Protein AF-A0A269YZZ5-F1 (afdb_monomer)

pLDDT: mean 82.02, std 9.77, range [54.38, 92.56]

Radius of gyration: 13.95 Å; Cα contacts (8 Å, |Δi|>4): 106; chains: 1; bounding box: 37×19×38 Å

Organism: NCBI:txid33889

Solvent-accessible surface area (backbone atoms only — not comparable to full-atom values): 4448 Å² total; per-residue (Å²): 125,81,82,50,63,76,32,33,27,64,46,57,44,30,34,66,90,79,70,46,77,78,37,64,56,64,42,65,29,45,72,67,58,45,64,74,42,41,66,46,62,67,66,46,33,44,50,46,77,44,74,58,87,91,54,98,54,89,63,71,44,78,44,73,62,84,54,57,54,82,83,130

Foldseek 3Di:
DVPLAQWFFQQFWAQPVPRDGLGHHRDGDHPVSCVSCVVSVVPATQKDWDQDPPDPDRDIDIDHDTDTDDDD

Secondary structure (DSSP, 8-state):
-GGGTTPBBSS-EE-TTT--EEE-TT-B--HHHHHHHHHHHHTTTTEEEE--TTSS--S-EEEE---BPPP-

Sequence (72 aa):
KHRLFNQKLAEPIVNSETGEIVVEEGTVLDRRKLDEIMDVLEANANSEVFELEGTVIDEPVEIQSIKVYVPN

Nearest PDB structures (foldseek):
  8x6g-assembly1_C  TM=9.910E-01  e=2.081E-10  Staphylococcus aureus
  8pdy-assembly1_J  TM=9.108E-01  e=2.345E-01  Escherichia coli
  6vyx-assembly1_AA  TM=6.811E-01  e=4.261E-01  Escherichia coli
  6vyq-assembly1_AA  TM=6.811E-01  e=4.261E-01  Escherichia coli
  6x26-assembly1_I  TM=6.348E-01  e=3.336E+00  Escherichia coli

Mean predicted aligned error: 6.67 Å

Structure (mmCIF, N/CA/C/O backbone):
data_AF-A0A269YZZ5-F1
#
_entry.id   AF-A0A269YZZ5-F1
#
loop_
_atom_site.group_PDB
_atom_site.id
_atom_site.type_symbol
_atom_site.label_atom_id
_atom_site.label_alt_id
_atom_site.label_comp_id
_atom_site.label_asym_id
_atom_site.label_entity_id
_atom_site.label_seq_id
_atom_site.pdbx_PDB_ins_code
_atom_site.Cartn_x
_atom_site.Cartn_y
_atom_site.Cartn_z
_atom_site.occupancy
_atom_site.B_iso_or_equiv
_atom_site.auth_seq_id
_atom_site.auth_comp_id
_atom_site.auth_asym_id
_atom_site.auth_atom_id
_atom_site.pdbx_PDB_model_num
ATOM 1 N N . LYS A 1 1 ? -1.301 12.667 -4.255 1.00 54.38 1 LYS A N 1
ATOM 2 C CA . LYS A 1 1 ? -1.504 11.686 -3.157 1.00 54.38 1 LYS A CA 1
ATOM 3 C C . LYS A 1 1 ? -2.847 11.790 -2.409 1.00 54.38 1 LYS A C 1
ATOM 5 O O . LYS A 1 1 ? -3.258 10.808 -1.816 1.00 54.38 1 LYS A O 1
ATOM 10 N N . HIS A 1 2 ? -3.633 12.870 -2.552 1.00 55.03 2 HIS A N 1
ATOM 11 C CA . HIS A 1 2 ? -4.977 13.009 -1.941 1.00 55.03 2 HIS A CA 1
ATOM 12 C C . HIS A 1 2 ? -6.074 12.024 -2.417 1.00 55.03 2 HIS A C 1
ATOM 14 O O . HIS A 1 2 ? -7.163 12.012 -1.853 1.00 55.03 2 HIS A O 1
ATOM 20 N N . ARG A 1 3 ? -5.824 11.216 -3.458 1.00 70.50 3 ARG A N 1
ATOM 21 C CA . ARG A 1 3 ? -6.834 10.325 -4.070 1.00 70.50 3 ARG A CA 1
ATOM 22 C C . ARG A 1 3 ? -7.049 9.011 -3.304 1.00 70.50 3 ARG A C 1
ATOM 24 O O . ARG A 1 3 ? -8.021 8.320 -3.588 1.00 70.50 3 ARG A O 1
ATOM 31 N N . LEU A 1 4 ? -6.158 8.686 -2.362 1.00 80.31 4 LEU A N 1
ATOM 32 C CA . LEU A 1 4 ? -6.229 7.483 -1.521 1.00 80.31 4 LEU A CA 1
ATOM 33 C C . LEU A 1 4 ? -7.057 7.686 -0.247 1.00 80.31 4 LEU A C 1
ATOM 35 O O . LEU A 1 4 ? -7.404 6.713 0.415 1.00 80.31 4 LEU A O 1
ATOM 39 N N . PHE A 1 5 ? -7.386 8.932 0.103 1.00 85.62 5 PHE A N 1
ATOM 40 C CA . PHE A 1 5 ? -8.204 9.207 1.278 1.00 85.62 5 PHE A CA 1
ATOM 41 C C . PHE A 1 5 ? -9.579 8.562 1.137 1.00 85.62 5 PHE A C 1
ATOM 43 O O . PHE A 1 5 ? -10.252 8.722 0.119 1.00 85.62 5 PHE A O 1
ATOM 50 N N . ASN A 1 6 ? -9.978 7.848 2.187 1.00 87.06 6 ASN A N 1
ATOM 51 C CA . ASN A 1 6 ? -11.215 7.087 2.275 1.00 87.06 6 ASN A CA 1
ATOM 52 C C . ASN A 1 6 ? -11.331 5.935 1.256 1.00 87.06 6 ASN A C 1
ATOM 54 O O . ASN A 1 6 ? -12.431 5.449 1.003 1.00 87.06 6 ASN A O 1
ATOM 58 N N . GLN A 1 7 ? -10.212 5.487 0.679 1.00 89.19 7 GLN A N 1
ATOM 59 C CA . GLN A 1 7 ? -10.166 4.286 -0.154 1.00 89.19 7 GLN A CA 1
ATOM 60 C C . GLN A 1 7 ? -9.865 3.053 0.697 1.00 89.19 7 GLN A C 1
ATOM 62 O O . GLN A 1 7 ? -9.142 3.130 1.694 1.00 89.19 7 GLN A O 1
ATOM 67 N N . LYS A 1 8 ? -10.399 1.903 0.279 1.00 91.69 8 LYS A N 1
ATOM 68 C CA . LYS A 1 8 ? -10.073 0.601 0.865 1.00 91.69 8 LYS A CA 1
ATOM 69 C C . LYS A 1 8 ? -8.976 -0.061 0.041 1.00 91.69 8 LYS A C 1
ATOM 71 O O . LYS A 1 8 ? -9.153 -0.256 -1.160 1.00 91.69 8 LYS A O 1
ATOM 76 N N . LEU A 1 9 ? -7.874 -0.423 0.683 1.00 91.44 9 LEU A N 1
ATOM 77 C CA . LEU A 1 9 ? -6.762 -1.105 0.029 1.00 91.44 9 LEU A CA 1
ATOM 78 C C . LEU A 1 9 ? -7.162 -2.502 -0.446 1.00 91.44 9 LEU A C 1
ATOM 80 O O . LEU A 1 9 ? -7.791 -3.248 0.303 1.00 91.44 9 LEU A O 1
ATOM 84 N N . ALA A 1 10 ? -6.795 -2.830 -1.682 1.00 91.88 10 ALA A N 1
ATOM 85 C CA . ALA A 1 10 ? -6.946 -4.166 -2.259 1.00 91.88 10 ALA A CA 1
ATOM 86 C C . ALA A 1 10 ? -5.670 -5.008 -2.141 1.00 91.88 10 ALA A C 1
ATOM 88 O O . ALA A 1 10 ? -5.733 -6.214 -2.319 1.00 91.88 10 ALA A O 1
ATOM 89 N N . GLU A 1 11 ? -4.539 -4.382 -1.814 1.00 89.44 11 GLU A N 1
ATOM 90 C CA . GLU A 1 11 ? -3.263 -5.036 -1.523 1.00 89.44 11 GLU A CA 1
ATOM 91 C C . GLU A 1 11 ? -2.594 -4.330 -0.337 1.00 89.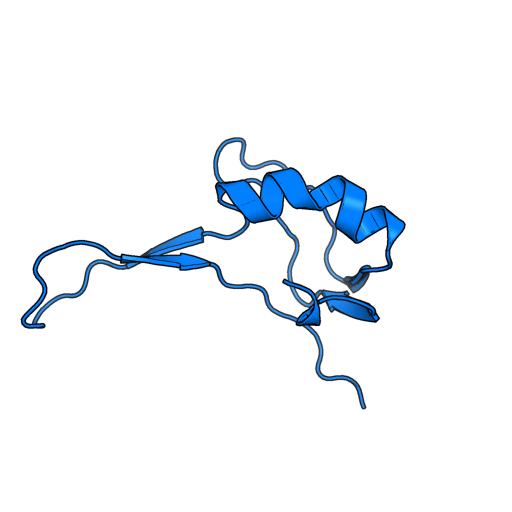44 11 GLU A C 1
ATOM 93 O O . GLU A 1 11 ? -2.892 -3.153 -0.090 1.00 89.44 11 GLU A O 1
ATOM 98 N N . PRO A 1 12 ? -1.712 -5.015 0.412 1.00 91.50 12 PRO A N 1
ATOM 99 C CA . PRO A 1 12 ? -0.970 -4.376 1.487 1.00 91.50 12 PRO A CA 1
ATOM 100 C C . PRO A 1 12 ? -0.026 -3.294 0.945 1.00 91.50 12 PRO A C 1
ATOM 102 O O . PRO A 1 12 ? 0.456 -3.359 -0.190 1.00 91.50 12 PRO A O 1
ATOM 105 N N . ILE A 1 13 ? 0.252 -2.293 1.778 1.00 89.62 13 ILE A N 1
ATOM 106 C CA . ILE A 1 13 ? 1.322 -1.325 1.523 1.00 89.62 13 ILE A CA 1
ATOM 107 C C . ILE A 1 13 ? 2.575 -1.837 2.217 1.00 89.62 13 ILE A C 1
ATOM 109 O O . ILE A 1 13 ? 2.582 -2.010 3.439 1.00 89.62 13 ILE A O 1
ATOM 113 N N . VAL A 1 14 ? 3.623 -2.051 1.432 1.00 88.31 14 VAL A N 1
ATOM 114 C CA . VAL A 1 14 ? 4.902 -2.596 1.878 1.00 88.31 14 VAL A CA 1
ATOM 115 C C . VAL A 1 14 ? 5.990 -1.553 1.659 1.00 88.31 14 VAL A C 1
ATOM 117 O O . VAL A 1 14 ? 6.022 -0.866 0.634 1.00 88.31 14 VAL A O 1
ATOM 120 N N . ASN A 1 15 ? 6.889 -1.420 2.631 1.00 86.56 15 ASN A N 1
ATOM 121 C CA . ASN A 1 15 ? 8.116 -0.667 2.432 1.00 86.56 15 ASN A CA 1
ATOM 122 C C . ASN A 1 15 ? 9.062 -1.491 1.548 1.00 86.56 15 ASN A C 1
ATOM 124 O O . ASN A 1 15 ? 9.563 -2.525 1.983 1.00 86.56 15 ASN A O 1
ATOM 128 N N . SER A 1 16 ? 9.323 -1.034 0.325 1.00 80.62 16 SER A N 1
ATOM 129 C CA . SER A 1 16 ? 10.175 -1.750 -0.634 1.00 80.62 16 SER A CA 1
ATOM 130 C C . SER A 1 16 ? 11.644 -1.855 -0.197 1.00 80.62 16 SER A C 1
ATOM 132 O O . SER A 1 16 ? 12.361 -2.717 -0.694 1.00 80.62 16 SER A O 1
ATOM 134 N N . GLU A 1 17 ? 12.100 -1.025 0.747 1.00 81.56 17 GLU A N 1
ATOM 135 C CA . GLU A 1 17 ? 13.474 -1.068 1.265 1.00 81.56 17 GLU A CA 1
ATOM 136 C C . GLU A 1 17 ? 13.660 -2.127 2.358 1.00 81.56 17 GLU A C 1
ATOM 138 O O . GLU A 1 17 ? 14.696 -2.790 2.407 1.00 81.56 17 GLU A O 1
ATOM 143 N N . THR A 1 18 ? 12.669 -2.293 3.243 1.00 86.31 18 THR A N 1
ATOM 144 C CA . THR A 1 18 ? 12.752 -3.219 4.391 1.00 86.31 18 THR A CA 1
ATOM 145 C C . THR A 1 18 ? 11.953 -4.507 4.195 1.00 86.31 18 THR A C 1
ATOM 147 O O . THR A 1 18 ? 12.217 -5.502 4.869 1.00 86.31 18 THR A O 1
ATOM 150 N N . GLY A 1 19 ? 10.983 -4.510 3.279 1.00 83.88 19 GLY A N 1
ATOM 151 C CA . GLY A 1 19 ? 10.017 -5.590 3.084 1.00 83.88 19 GLY A CA 1
ATOM 152 C C . GLY A 1 19 ? 8.913 -5.644 4.147 1.00 83.88 19 GLY A C 1
ATOM 153 O O . GLY A 1 19 ? 8.149 -6.607 4.184 1.00 83.88 19 GLY A O 1
ATOM 154 N N . GLU A 1 20 ? 8.816 -4.647 5.029 1.00 87.75 20 GLU A N 1
ATOM 155 C CA . GLU A 1 20 ? 7.822 -4.626 6.104 1.00 87.75 20 GLU A CA 1
ATOM 156 C C . GLU A 1 20 ? 6.451 -4.153 5.609 1.00 87.75 20 GLU A C 1
ATOM 158 O O . GLU A 1 20 ? 6.336 -3.171 4.870 1.00 87.75 20 GLU A O 1
ATOM 163 N N . ILE A 1 21 ? 5.392 -4.832 6.060 1.00 89.50 21 ILE A N 1
ATOM 164 C CA . I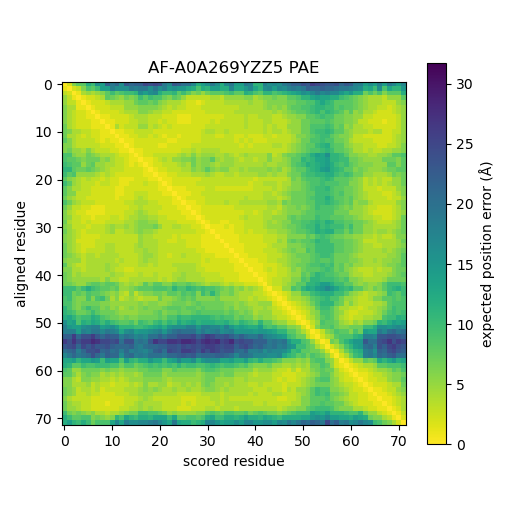LE A 1 21 ? 4.007 -4.416 5.821 1.00 89.50 21 ILE A CA 1
ATOM 165 C C . ILE A 1 21 ? 3.695 -3.241 6.747 1.00 89.50 21 ILE A C 1
ATOM 167 O O . ILE A 1 21 ? 3.702 -3.379 7.969 1.00 89.50 21 ILE A O 1
ATOM 171 N N . VAL A 1 22 ? 3.395 -2.086 6.158 1.00 89.94 22 VAL A N 1
ATOM 172 C CA . VAL A 1 22 ? 3.045 -0.858 6.889 1.00 89.94 22 VAL A CA 1
ATOM 173 C C . VAL A 1 22 ? 1.531 -0.722 7.022 1.00 89.94 22 VAL A C 1
ATOM 175 O O . VAL A 1 22 ? 1.027 -0.205 8.017 1.00 89.94 22 VAL A O 1
ATOM 178 N N . VAL A 1 23 ? 0.785 -1.221 6.031 1.00 91.88 23 VAL A N 1
ATOM 179 C CA . VAL A 1 23 ? -0.678 -1.284 6.081 1.00 91.88 23 VAL A CA 1
ATOM 180 C C . VAL A 1 23 ? -1.169 -2.604 5.521 1.00 91.88 23 VAL A C 1
ATOM 182 O O . VAL A 1 23 ? -0.826 -2.981 4.404 1.00 91.88 23 VAL A O 1
ATOM 185 N N . GLU A 1 24 ? -2.038 -3.257 6.281 1.00 92.31 24 GLU A N 1
ATOM 186 C CA . GLU A 1 24 ? -2.700 -4.495 5.882 1.00 92.31 24 GLU A CA 1
ATOM 187 C C . GLU A 1 24 ? -3.723 -4.278 4.759 1.00 92.31 24 GLU A C 1
ATOM 189 O O . GLU A 1 24 ? -4.415 -3.249 4.704 1.00 92.31 24 GLU A O 1
ATOM 194 N N . GLU A 1 25 ? -3.883 -5.301 3.915 1.00 92.56 25 GLU A N 1
ATOM 195 C CA . GLU A 1 25 ? -4.951 -5.362 2.917 1.00 92.56 25 GLU A CA 1
ATOM 196 C C . GLU A 1 25 ? -6.326 -5.140 3.569 1.00 92.56 25 GLU A C 1
ATOM 198 O O . GLU A 1 25 ? -6.613 -5.570 4.687 1.00 92.56 25 GLU A O 1
ATOM 203 N N . GLY A 1 26 ? -7.217 -4.452 2.858 1.00 90.75 26 GLY A N 1
ATOM 204 C CA . GLY A 1 26 ? -8.588 -4.238 3.301 1.00 90.75 26 GLY A CA 1
ATOM 205 C C . GLY A 1 26 ? -8.734 -3.101 4.307 1.00 90.75 26 GLY A C 1
ATOM 206 O O . GLY A 1 26 ? -9.861 -2.750 4.672 1.00 90.75 26 GLY A O 1
ATOM 207 N N . THR A 1 27 ? -7.628 -2.476 4.704 1.00 91.94 27 THR A N 1
ATOM 208 C CA . THR A 1 27 ? -7.636 -1.264 5.511 1.00 91.94 27 THR A CA 1
ATOM 209 C C . THR A 1 27 ? -8.234 -0.095 4.73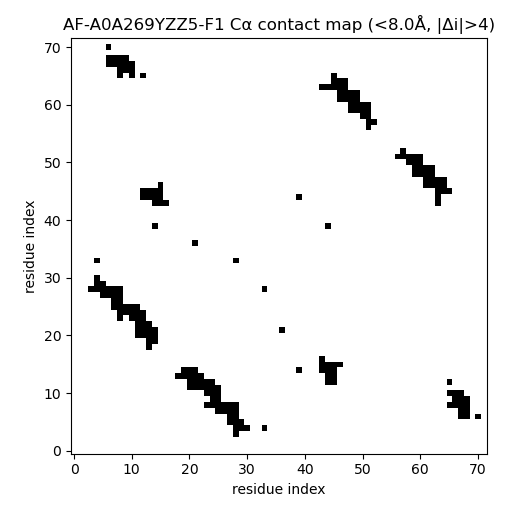1 1.00 91.94 27 THR A C 1
ATOM 211 O O . THR A 1 27 ? -7.854 0.179 3.592 1.00 91.94 27 THR A O 1
ATOM 214 N N . VAL A 1 28 ? -9.157 0.631 5.367 1.00 91.00 28 VAL A N 1
ATOM 215 C CA . VAL A 1 28 ? -9.604 1.943 4.882 1.00 91.00 28 VAL A CA 1
ATOM 216 C C . VAL A 1 28 ? -8.596 2.999 5.323 1.00 91.00 28 VAL A C 1
ATOM 218 O O . VAL A 1 28 ? -8.286 3.106 6.514 1.00 91.00 28 VAL A O 1
ATOM 221 N N . LEU A 1 29 ? -8.089 3.766 4.362 1.00 89.38 29 LEU A N 1
ATOM 222 C CA . LEU A 1 29 ? -7.119 4.831 4.587 1.00 89.38 29 LEU A CA 1
ATOM 223 C C . LEU A 1 29 ? -7.825 6.111 5.046 1.00 89.38 29 LEU A C 1
ATOM 225 O O . LEU A 1 29 ? -8.296 6.916 4.240 1.00 89.38 29 LEU A O 1
ATOM 229 N N . ASP A 1 30 ? -7.909 6.289 6.362 1.00 90.19 30 ASP A N 1
ATOM 230 C CA . ASP A 1 30 ? -8.311 7.555 6.969 1.00 90.19 30 ASP A CA 1
ATOM 231 C C . ASP A 1 30 ? -7.134 8.545 7.044 1.00 90.19 30 ASP A C 1
ATOM 233 O O . ASP A 1 30 ? -6.014 8.256 6.623 1.00 90.19 30 ASP A O 1
ATOM 237 N N . ARG A 1 31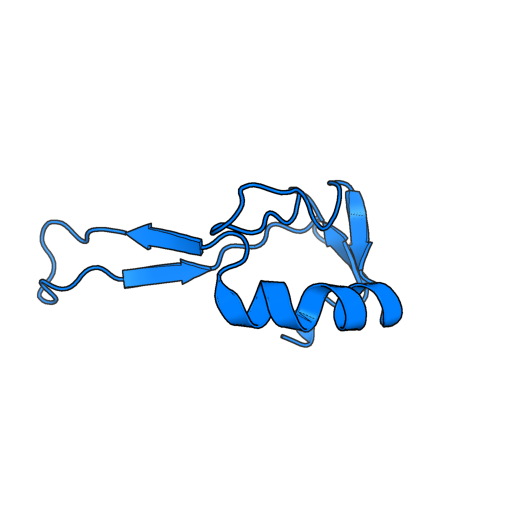 ? -7.391 9.748 7.565 1.00 88.38 31 ARG A N 1
ATOM 238 C CA . ARG A 1 31 ? -6.382 10.811 7.619 1.00 88.38 31 ARG A CA 1
ATOM 239 C C . ARG A 1 31 ? -5.194 10.450 8.514 1.00 88.38 31 ARG A C 1
ATOM 241 O O . ARG A 1 31 ? -4.077 10.773 8.151 1.00 88.38 31 ARG A O 1
ATOM 248 N N . ARG A 1 32 ? -5.424 9.771 9.644 1.00 88.94 32 ARG A N 1
ATOM 249 C CA . ARG A 1 32 ? -4.343 9.410 10.576 1.00 88.94 32 ARG A CA 1
ATOM 250 C C . ARG A 1 32 ? -3.439 8.362 9.951 1.00 88.94 32 ARG A C 1
ATOM 252 O O . ARG A 1 32 ? -2.233 8.537 9.942 1.00 88.94 32 ARG A O 1
ATOM 259 N N . LYS A 1 33 ? -4.038 7.337 9.342 1.00 88.06 33 LYS A N 1
ATOM 260 C CA . LYS A 1 33 ? -3.292 6.295 8.630 1.00 88.06 33 LYS A CA 1
ATOM 261 C C . LYS A 1 33 ? -2.521 6.850 7.444 1.00 88.06 33 LYS A C 1
ATOM 263 O O . LYS A 1 33 ? -1.395 6.440 7.221 1.00 88.06 33 LYS A O 1
ATOM 268 N N . LEU A 1 34 ? -3.112 7.778 6.689 1.00 87.50 34 LEU A N 1
ATOM 269 C CA . LEU A 1 34 ? -2.393 8.447 5.606 1.00 87.50 34 LEU A CA 1
ATOM 270 C C . LEU A 1 34 ? -1.202 9.248 6.115 1.00 87.50 34 LEU A C 1
ATOM 272 O O . LEU A 1 34 ? -0.149 9.166 5.499 1.00 87.50 34 LEU A O 1
ATOM 276 N N . ASP A 1 35 ? -1.365 9.992 7.209 1.00 88.31 35 ASP A N 1
ATOM 277 C CA . ASP A 1 35 ? -0.269 10.757 7.805 1.00 88.31 35 ASP A CA 1
ATOM 278 C C . ASP A 1 35 ? 0.836 9.815 8.334 1.00 88.31 35 ASP A C 1
ATOM 280 O O . ASP A 1 35 ? 2.011 10.092 8.129 1.00 88.31 35 ASP A O 1
ATOM 284 N N . GLU A 1 36 ? 0.478 8.668 8.926 1.00 87.00 36 GLU A N 1
ATOM 285 C CA . GLU A 1 36 ? 1.426 7.651 9.423 1.00 87.00 36 GLU A CA 1
ATOM 286 C C . GLU A 1 36 ? 2.261 6.995 8.314 1.00 87.00 36 GLU A C 1
ATOM 288 O O . GLU A 1 36 ? 3.419 6.650 8.539 1.00 87.00 36 GLU A O 1
ATOM 293 N N . ILE A 1 37 ? 1.691 6.814 7.120 1.00 86.56 37 ILE A N 1
ATOM 294 C CA . ILE A 1 37 ? 2.367 6.129 6.006 1.00 86.56 37 ILE A CA 1
ATOM 295 C C . ILE A 1 37 ? 2.862 7.080 4.918 1.00 86.56 37 ILE A C 1
ATOM 297 O O . ILE A 1 37 ? 3.385 6.615 3.905 1.00 86.56 37 ILE A O 1
ATOM 301 N N . MET A 1 38 ? 2.679 8.394 5.090 1.00 86.50 38 MET A N 1
ATOM 302 C CA . MET A 1 38 ? 3.020 9.390 4.072 1.00 86.50 38 MET A CA 1
ATOM 303 C C . MET A 1 38 ? 4.497 9.305 3.695 1.00 86.50 38 MET A C 1
ATOM 305 O O . MET A 1 38 ? 4.812 9.271 2.507 1.00 86.50 38 MET A O 1
ATOM 309 N N . ASP A 1 39 ? 5.367 9.173 4.698 1.00 86.06 39 ASP A N 1
ATOM 310 C CA . ASP A 1 39 ? 6.815 9.064 4.518 1.00 86.06 39 ASP A CA 1
ATOM 311 C C . ASP A 1 39 ? 7.178 7.832 3.676 1.00 86.06 39 ASP A C 1
ATOM 313 O O . ASP A 1 39 ? 7.949 7.919 2.722 1.00 86.06 39 ASP A O 1
ATOM 317 N N . VAL A 1 40 ? 6.551 6.684 3.955 1.00 86.38 40 VAL A N 1
ATOM 318 C CA . VAL A 1 40 ? 6.792 5.436 3.210 1.00 86.38 40 VAL A CA 1
ATOM 319 C C . VAL A 1 40 ? 6.257 5.542 1.781 1.00 86.38 40 VAL A C 1
ATOM 321 O O . VAL A 1 40 ? 6.913 5.112 0.832 1.00 86.38 40 VAL A O 1
ATOM 324 N N . LEU A 1 41 ? 5.086 6.161 1.604 1.00 84.06 41 LEU A N 1
ATOM 325 C CA . LEU A 1 41 ? 4.521 6.441 0.285 1.00 84.06 41 LEU A CA 1
ATOM 326 C C . LEU A 1 41 ? 5.402 7.402 -0.527 1.00 84.06 41 LEU A C 1
ATOM 328 O O . LEU A 1 41 ? 5.356 7.349 -1.756 1.00 84.06 41 LEU A O 1
ATOM 332 N N . GLU A 1 42 ? 6.092 8.351 0.115 1.00 82.75 42 GLU A N 1
ATOM 333 C CA . GLU A 1 42 ? 7.012 9.333 -0.494 1.00 82.75 42 GLU A CA 1
ATOM 334 C C . GLU A 1 42 ? 8.385 8.792 -0.832 1.00 82.75 42 GLU A C 1
ATOM 336 O O . GLU A 1 42 ? 8.959 9.270 -1.806 1.00 82.75 42 GLU A O 1
ATOM 341 N N . ALA A 1 43 ? 8.848 7.789 -0.096 1.00 81.31 43 ALA A N 1
ATOM 342 C CA . ALA A 1 43 ? 9.983 6.985 -0.496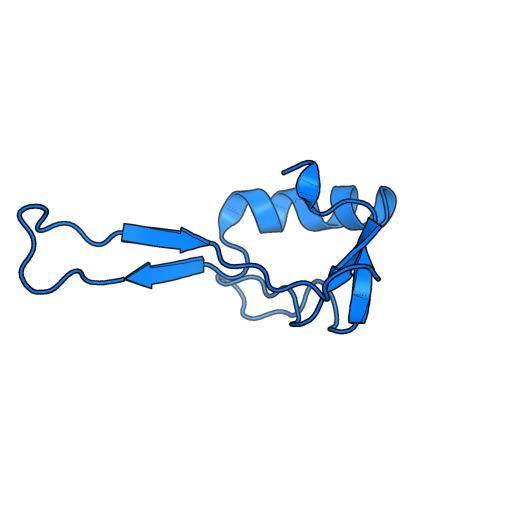 1.00 81.31 43 ALA A CA 1
ATOM 343 C C . ALA A 1 43 ? 9.574 6.077 -1.666 1.00 81.31 43 ALA A C 1
ATOM 345 O O . ALA A 1 43 ? 9.458 6.534 -2.797 1.00 81.31 43 ALA A O 1
ATOM 346 N N . ASN A 1 44 ? 9.306 4.800 -1.397 1.00 75.81 44 ASN A N 1
ATOM 347 C CA . ASN A 1 44 ? 9.293 3.770 -2.436 1.00 75.81 44 ASN A CA 1
ATOM 348 C C . ASN A 1 44 ? 8.158 2.749 -2.245 1.00 75.81 44 ASN A C 1
ATOM 350 O O . ASN A 1 44 ? 8.262 1.622 -2.716 1.00 75.81 44 ASN A O 1
ATOM 354 N N . ALA A 1 45 ? 7.089 3.073 -1.504 1.00 80.56 45 ALA A N 1
ATOM 355 C CA . ALA A 1 45 ? 6.040 2.093 -1.191 1.00 80.56 45 ALA A CA 1
ATOM 356 C C . ALA A 1 45 ? 5.461 1.429 -2.446 1.00 80.56 45 ALA A C 1
ATOM 358 O O . ALA A 1 45 ? 4.921 2.139 -3.293 1.00 80.56 45 ALA A O 1
ATOM 359 N N . ASN A 1 46 ? 5.498 0.098 -2.528 1.00 78.62 46 ASN A N 1
ATOM 360 C CA . ASN A 1 46 ? 5.006 -0.671 -3.678 1.00 78.62 46 ASN A CA 1
ATOM 361 C C . ASN A 1 46 ? 5.543 -0.145 -5.033 1.00 78.62 46 ASN A C 1
ATOM 363 O O . ASN A 1 46 ? 4.788 -0.040 -6.009 1.00 78.62 46 ASN A O 1
ATOM 367 N N . SER A 1 47 ? 6.816 0.264 -5.079 1.00 81.81 47 SER A N 1
ATOM 368 C CA . SER A 1 47 ? 7.491 0.638 -6.321 1.00 81.81 47 SER A CA 1
ATOM 369 C C . SER A 1 47 ? 8.087 -0.587 -7.012 1.00 81.81 47 SER A C 1
ATOM 371 O O . SER A 1 47 ? 8.656 -1.475 -6.380 1.00 81.81 47 SER A O 1
ATOM 373 N N . GLU A 1 48 ? 7.932 -0.640 -8.331 1.00 79.19 48 GLU A N 1
ATOM 374 C CA . GLU A 1 48 ? 8.528 -1.661 -9.188 1.00 79.19 48 GLU A CA 1
ATOM 375 C C . GLU A 1 48 ? 9.312 -0.980 -10.312 1.00 79.19 48 GLU A C 1
ATOM 377 O O . GLU A 1 48 ? 8.849 -0.007 -10.918 1.00 79.19 48 GLU A O 1
ATOM 382 N N . VAL A 1 49 ? 10.513 -1.492 -10.586 1.00 80.44 49 VAL A N 1
ATOM 383 C CA . VAL A 1 49 ? 11.357 -1.019 -11.686 1.00 80.44 49 VAL A CA 1
ATOM 384 C C . VAL A 1 49 ? 10.987 -1.789 -12.945 1.00 80.44 49 VAL A C 1
ATOM 386 O O . VAL A 1 49 ? 11.126 -3.010 -13.001 1.00 80.44 49 VAL A O 1
ATOM 389 N N . PHE A 1 50 ? 10.530 -1.067 -13.960 1.00 78.75 50 PHE A N 1
ATOM 390 C CA . PHE A 1 50 ? 10.223 -1.622 -15.269 1.00 78.75 50 PHE A CA 1
ATOM 391 C C . PHE A 1 50 ? 11.361 -1.310 -16.238 1.00 78.75 50 PHE A C 1
ATOM 393 O O . PHE A 1 50 ? 11.627 -0.150 -16.564 1.00 78.75 50 PHE A O 1
ATOM 400 N N . GLU A 1 51 ? 12.017 -2.365 -16.718 1.00 72.00 51 GLU A N 1
ATOM 401 C CA . GLU A 1 51 ? 12.928 -2.294 -17.858 1.00 72.00 51 GLU A CA 1
ATOM 402 C C . GLU A 1 51 ? 12.094 -2.278 -19.142 1.00 72.00 51 GLU A C 1
ATOM 404 O O . GLU A 1 51 ? 11.344 -3.213 -19.436 1.00 72.00 51 GLU A O 1
ATOM 409 N N . LEU A 1 52 ? 12.166 -1.181 -19.892 1.00 69.38 52 LEU A N 1
ATOM 410 C CA . LEU A 1 52 ? 11.409 -1.036 -21.127 1.00 69.38 52 LEU A CA 1
ATOM 411 C C . LEU A 1 52 ? 12.213 -1.627 -22.295 1.00 69.38 52 LEU A C 1
ATOM 413 O O . LEU A 1 52 ? 13.013 -0.941 -22.925 1.00 69.38 52 LEU A O 1
ATOM 417 N N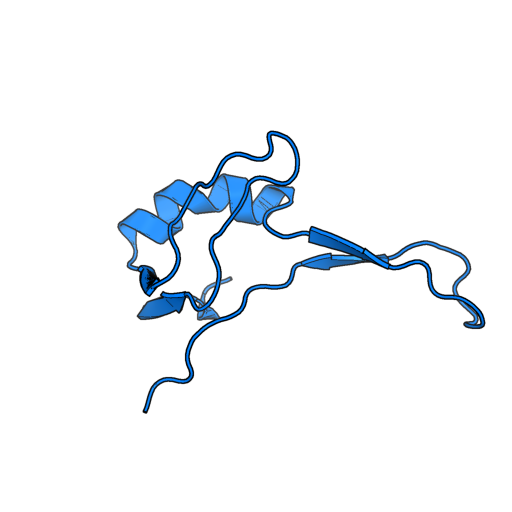 . GLU A 1 53 ? 12.003 -2.907 -22.610 1.00 63.09 53 GLU A N 1
ATOM 418 C CA . GLU A 1 53 ? 12.600 -3.505 -23.810 1.00 63.09 53 GLU A CA 1
ATOM 419 C C . GLU A 1 53 ? 11.919 -2.974 -25.089 1.00 63.09 53 GLU A C 1
ATOM 421 O O . GLU A 1 53 ? 10.726 -3.180 -25.320 1.00 63.09 53 GLU A O 1
ATOM 426 N N . GLY A 1 54 ? 12.691 -2.310 -25.961 1.00 64.00 54 GLY A N 1
ATOM 427 C CA . GLY A 1 54 ? 12.264 -1.946 -27.321 1.00 64.00 54 GLY A CA 1
ATOM 428 C C . GLY A 1 54 ? 11.657 -0.547 -27.506 1.00 64.00 54 GLY A C 1
ATOM 429 O O . GLY A 1 54 ? 11.085 -0.273 -28.564 1.00 64.00 54 GLY A O 1
ATOM 430 N N . THR A 1 55 ? 11.781 0.351 -26.527 1.00 56.72 55 THR A N 1
ATOM 431 C CA . THR A 1 55 ? 11.374 1.767 -26.638 1.00 56.72 55 THR A CA 1
ATOM 432 C C . THR A 1 55 ? 12.559 2.718 -26.838 1.00 56.72 55 THR A C 1
ATOM 434 O O . THR A 1 55 ? 13.697 2.359 -26.593 1.00 56.72 55 THR A O 1
ATOM 437 N N . VAL A 1 56 ? 12.294 3.960 -27.271 1.00 63.72 56 VAL A N 1
ATOM 438 C CA . VAL A 1 56 ? 13.311 5.018 -27.513 1.00 63.72 56 VAL A CA 1
ATOM 439 C C . VAL A 1 56 ? 14.019 5.483 -26.224 1.00 63.72 56 VAL A C 1
ATOM 441 O O . VAL A 1 56 ? 15.025 6.183 -26.289 1.00 63.72 56 VAL A O 1
ATOM 444 N N . ILE A 1 57 ? 13.482 5.124 -25.056 1.00 62.94 57 ILE A N 1
ATOM 445 C CA . ILE A 1 57 ? 14.065 5.413 -23.745 1.00 62.94 57 ILE A CA 1
ATOM 446 C C . ILE A 1 57 ? 14.764 4.135 -23.274 1.00 62.94 57 ILE A C 1
ATOM 448 O O . ILE A 1 57 ? 14.089 3.140 -23.026 1.00 62.94 57 ILE A O 1
ATOM 452 N N . ASP A 1 58 ? 16.093 4.185 -23.174 1.00 65.62 58 ASP A N 1
ATOM 453 C CA . ASP A 1 58 ? 16.959 3.080 -22.724 1.00 65.62 58 ASP A CA 1
ATOM 454 C C . ASP A 1 58 ? 17.122 3.032 -21.187 1.00 65.62 58 ASP A C 1
ATOM 456 O O . ASP A 1 58 ? 17.892 2.232 -20.657 1.00 65.62 58 ASP A O 1
ATOM 4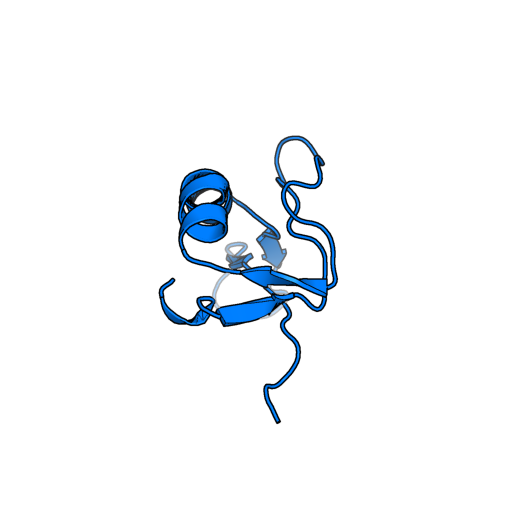60 N N . GLU A 1 59 ? 16.430 3.909 -20.455 1.00 70.44 59 GLU A N 1
ATOM 461 C CA . GLU A 1 59 ? 16.556 4.042 -19.002 1.00 70.44 59 GLU A CA 1
ATOM 462 C C . GLU A 1 59 ? 15.385 3.361 -18.270 1.00 70.44 59 GLU A C 1
ATOM 464 O O . GLU A 1 59 ? 14.226 3.539 -18.664 1.00 70.44 59 GLU A O 1
ATOM 469 N N . PRO A 1 60 ? 15.659 2.593 -17.196 1.00 74.12 60 PRO A N 1
ATOM 470 C CA . PRO A 1 60 ? 14.624 1.943 -16.402 1.00 74.12 60 PRO A CA 1
ATOM 471 C C . PRO A 1 60 ? 13.721 2.976 -15.720 1.00 74.12 60 PRO A C 1
ATOM 473 O O . PRO A 1 60 ? 14.192 4.001 -15.223 1.00 74.12 60 PRO A O 1
ATOM 476 N N . VAL A 1 61 ? 12.418 2.691 -15.667 1.00 82.19 61 VAL A N 1
ATOM 477 C CA . VAL A 1 61 ? 11.423 3.574 -15.042 1.00 82.19 61 VAL A CA 1
ATOM 478 C C . VAL A 1 61 ? 10.892 2.928 -13.773 1.00 82.19 61 VAL A C 1
ATOM 480 O O . VAL A 1 61 ? 10.470 1.774 -13.782 1.00 82.19 61 VAL A O 1
ATOM 483 N N . GLU A 1 62 ? 10.863 3.689 -12.684 1.00 81.75 62 GLU A N 1
ATOM 484 C CA . GLU A 1 62 ? 10.242 3.261 -11.435 1.00 81.75 62 GLU A CA 1
ATOM 485 C C . GLU A 1 62 ? 8.760 3.657 -11.411 1.00 81.75 62 GLU A C 1
ATOM 487 O O . GLU A 1 62 ? 8.403 4.827 -11.583 1.00 81.75 62 GLU A O 1
ATOM 492 N N . ILE A 1 63 ? 7.880 2.673 -11.221 1.00 84.44 63 ILE A N 1
ATOM 493 C CA . ILE A 1 63 ? 6.431 2.870 -11.171 1.00 84.44 63 ILE A CA 1
ATOM 494 C C . ILE A 1 63 ? 5.916 2.487 -9.789 1.00 84.44 63 ILE A C 1
ATOM 496 O O . ILE A 1 63 ? 6.063 1.353 -9.345 1.00 84.44 63 ILE A O 1
ATOM 500 N N . GLN A 1 64 ? 5.229 3.428 -9.141 1.00 86.12 64 GLN A N 1
ATOM 501 C CA . GLN A 1 64 ? 4.521 3.194 -7.887 1.00 86.12 64 GLN A CA 1
ATOM 502 C C . GLN A 1 64 ? 3.069 2.775 -8.151 1.00 86.12 64 GLN A C 1
ATOM 504 O O . GLN A 1 64 ? 2.279 3.572 -8.670 1.00 86.12 64 GLN A O 1
ATOM 509 N N . SER A 1 65 ? 2.693 1.556 -7.754 1.00 85.00 65 SER A N 1
ATOM 510 C CA . SER A 1 65 ? 1.342 1.020 -7.970 1.00 85.00 65 SER A CA 1
ATOM 511 C C . SER A 1 65 ? 0.627 0.717 -6.655 1.00 85.00 65 SER A C 1
ATOM 513 O O . SER A 1 65 ? 1.108 -0.042 -5.822 1.00 85.00 65 SER A O 1
ATOM 515 N N . ILE A 1 66 ? -0.571 1.282 -6.474 1.00 86.06 66 ILE A N 1
ATOM 516 C CA . ILE A 1 66 ? -1.410 1.048 -5.288 1.00 86.06 66 ILE A CA 1
ATOM 517 C C . ILE A 1 66 ? -2.792 0.600 -5.749 1.00 86.06 66 ILE A C 1
ATOM 519 O O . ILE A 1 66 ? -3.507 1.356 -6.413 1.00 86.06 66 ILE A O 1
ATOM 523 N N . LYS A 1 67 ? -3.181 -0.624 -5.382 1.00 88.25 67 LYS A N 1
ATOM 524 C CA . LYS A 1 67 ? -4.491 -1.183 -5.724 1.00 88.25 67 LYS A CA 1
ATOM 525 C C . LYS A 1 67 ? -5.501 -0.885 -4.624 1.00 88.25 67 LYS A C 1
ATOM 527 O O . LYS A 1 67 ? -5.265 -1.131 -3.441 1.00 88.25 67 LYS A O 1
ATOM 532 N N . VAL A 1 68 ? -6.654 -0.369 -5.030 1.00 89.69 68 VAL A N 1
ATOM 533 C CA . VAL A 1 68 ? -7.782 -0.069 -4.145 1.00 89.69 68 VAL A CA 1
ATOM 534 C C . VAL A 1 68 ? -9.044 -0.730 -4.678 1.00 89.69 68 VAL A C 1
ATOM 536 O O . VAL A 1 68 ? -9.198 -0.911 -5.887 1.00 89.69 68 VAL A O 1
ATOM 539 N N . TYR A 1 69 ? -9.959 -1.078 -3.779 1.00 89.81 69 TYR A N 1
ATOM 540 C CA . TYR A 1 69 ? -11.299 -1.493 -4.169 1.00 89.81 69 TYR A CA 1
ATOM 541 C C . TYR A 1 69 ? -12.051 -0.298 -4.756 1.00 89.81 69 TYR A C 1
ATOM 543 O O . TYR A 1 69 ? -12.004 0.803 -4.207 1.00 89.81 69 TYR A O 1
ATOM 551 N N .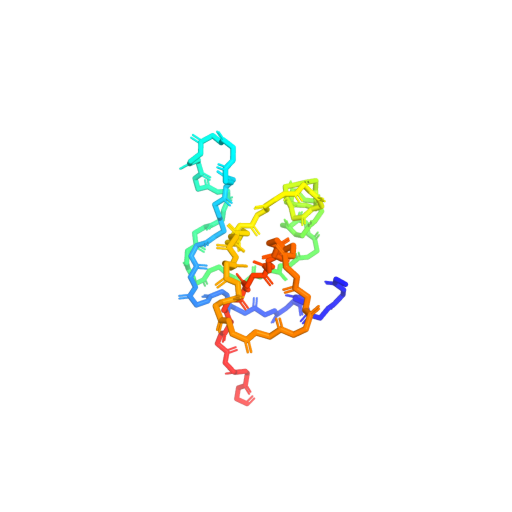 VAL A 1 70 ? -12.765 -0.522 -5.861 1.00 83.38 70 VAL A N 1
ATOM 552 C CA . VAL A 1 70 ? -13.636 0.502 -6.444 1.00 83.38 70 VAL A CA 1
ATOM 553 C C . VAL A 1 70 ? -14.753 0.805 -5.436 1.00 83.38 70 VAL A C 1
ATOM 555 O O . VAL A 1 70 ? -15.432 -0.131 -5.004 1.00 83.38 70 VAL A O 1
ATOM 558 N N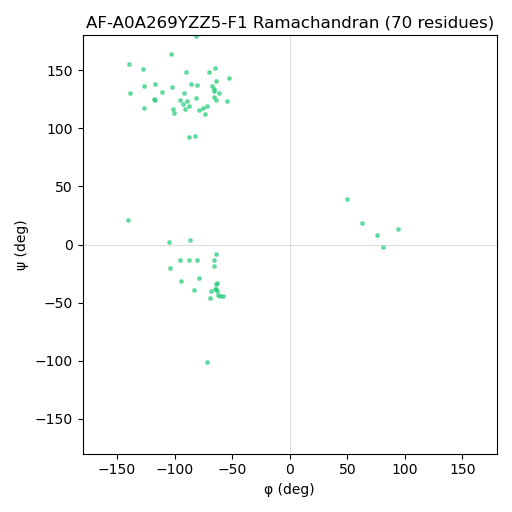 . PRO A 1 71 ? -14.945 2.069 -5.023 1.00 74.06 71 PRO A N 1
ATOM 559 C CA . PRO A 1 71 ? -16.091 2.428 -4.202 1.00 74.06 71 PRO A CA 1
ATOM 560 C C . PRO A 1 71 ? -17.372 2.244 -5.029 1.00 74.06 71 PRO A C 1
ATOM 562 O O . PRO A 1 71 ? -17.448 2.744 -6.152 1.00 74.06 71 PRO A O 1
ATOM 565 N N . ASN A 1 72 ? -18.335 1.491 -4.487 1.00 63.22 72 ASN A N 1
ATOM 566 C CA . ASN A 1 72 ? -19.677 1.338 -5.068 1.00 63.22 72 ASN A CA 1
ATOM 567 C C . ASN A 1 72 ? -20.436 2.667 -5.114 1.00 63.22 72 ASN A C 1
ATOM 569 O O . ASN A 1 72 ? -20.277 3.466 -4.161 1.00 63.22 72 ASN A O 1
#